Protein AF-A0A1M7YHD2-F1 (afdb_monomer_lite)

Secondary structure (DSSP, 8-state):
--------PPP---S-PPTTHHHHHHHHHHHHHHHHHHTT-EE---B-TTSBTTB-GGGHHHHHHTS-GGGGT-EE-TTS-EESSS----B--EETT--BSS---GGGG-TTGGG-TTPPP----

InterPro domains:
  IPR037010 Vitamin B12-dependent methionine synthase, activation domain superfamily [SSF56507] (30-94)

Structure (mmCIF, N/CA/C/O backbone):
data_AF-A0A1M7YHD2-F1
#
_entry.id   AF-A0A1M7YHD2-F1
#
loop_
_atom_site.group_PDB
_atom_site.id
_atom_site.type_symbol
_atom_site.label_atom_id
_atom_site.label_alt_id
_atom_site.label_comp_id
_atom_site.label_asym_id
_atom_site.label_entity_id
_atom_site.label_seq_id
_atom_site.pdbx_PDB_ins_code
_atom_site.Cartn_x
_atom_site.Cartn_y
_atom_site.Cartn_z
_atom_site.occupancy
_atom_site.B_iso_or_equiv
_atom_site.auth_seq_id
_atom_site.auth_comp_id
_atom_site.auth_asym_id
_atom_site.auth_atom_id
_atom_site.pdbx_PDB_model_num
ATOM 1 N N . MET A 1 1 ? -20.654 6.437 -11.507 1.00 33.56 1 MET A N 1
ATOM 2 C CA . MET A 1 1 ? -20.074 7.709 -11.026 1.00 33.56 1 MET A CA 1
ATOM 3 C C . MET A 1 1 ? -18.686 7.400 -10.491 1.00 33.56 1 MET A C 1
ATOM 5 O O . MET A 1 1 ? -18.610 6.550 -9.611 1.00 33.56 1 MET A O 1
ATOM 9 N N . PRO A 1 2 ? -17.601 7.959 -11.046 1.00 33.28 2 PRO A N 1
ATOM 10 C CA . PRO A 1 2 ? -16.266 7.734 -10.499 1.00 33.28 2 PRO A CA 1
ATOM 11 C C . PRO A 1 2 ? -16.100 8.522 -9.185 1.00 33.28 2 PRO A C 1
ATOM 13 O O . PRO A 1 2 ? -16.706 9.588 -9.046 1.00 33.28 2 PRO A O 1
ATOM 16 N N . PRO A 1 3 ? -15.325 8.024 -8.207 1.00 35.75 3 PRO A N 1
ATOM 17 C CA . PRO A 1 3 ? -15.072 8.754 -6.973 1.00 35.75 3 PRO A CA 1
ATOM 18 C C . PRO A 1 3 ? -14.197 9.981 -7.257 1.00 35.75 3 PRO A C 1
ATOM 20 O O . PRO A 1 3 ? -13.128 9.883 -7.858 1.00 35.75 3 PRO A O 1
ATOM 23 N N . THR A 1 4 ? -14.658 11.150 -6.818 1.00 35.47 4 THR A N 1
ATOM 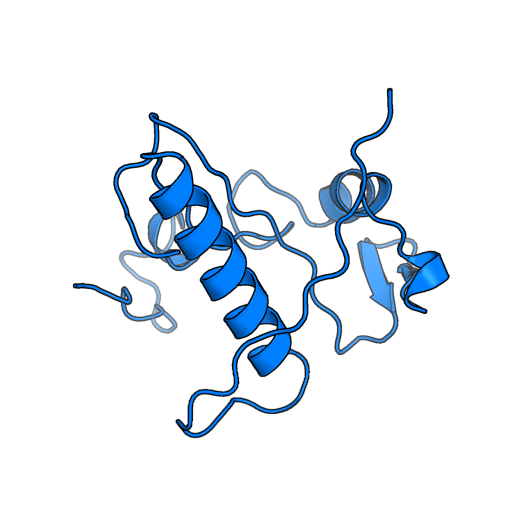24 C CA . THR A 1 4 ? -13.893 12.399 -6.861 1.00 35.47 4 THR A CA 1
ATOM 25 C C . THR A 1 4 ? -12.689 12.282 -5.929 1.00 35.47 4 THR A C 1
ATOM 27 O O . THR A 1 4 ? -12.848 12.294 -4.707 1.00 35.47 4 THR A O 1
ATOM 30 N N . ILE A 1 5 ? -11.482 12.191 -6.492 1.00 41.47 5 ILE A N 1
ATOM 31 C CA . ILE A 1 5 ? -10.236 12.320 -5.730 1.00 41.47 5 ILE A CA 1
ATOM 32 C C . ILE A 1 5 ? -10.176 13.761 -5.208 1.00 41.47 5 ILE A C 1
ATOM 34 O O . ILE A 1 5 ? -9.995 14.707 -5.973 1.00 41.47 5 ILE A O 1
ATOM 38 N N . ARG A 1 6 ? -10.401 13.949 -3.904 1.00 42.78 6 ARG A N 1
ATOM 39 C CA . ARG A 1 6 ? -10.228 15.251 -3.249 1.00 42.78 6 ARG A CA 1
ATOM 40 C C . ARG A 1 6 ? -8.734 15.553 -3.144 1.00 42.78 6 ARG A C 1
ATOM 42 O O . ARG A 1 6 ? -7.976 14.730 -2.638 1.00 42.78 6 ARG A O 1
ATOM 49 N N . ASN A 1 7 ? -8.328 16.742 -3.588 1.00 35.41 7 ASN A N 1
ATOM 50 C CA . ASN A 1 7 ? -6.985 17.260 -3.338 1.00 35.41 7 ASN A CA 1
ATOM 51 C C . ASN A 1 7 ? -6.773 17.396 -1.826 1.00 35.41 7 ASN A C 1
ATOM 53 O O . ASN A 1 7 ? -7.509 18.119 -1.154 1.00 35.41 7 ASN A O 1
ATOM 57 N N . PHE A 1 8 ? -5.780 16.681 -1.304 1.00 46.28 8 PHE A N 1
ATOM 58 C CA . PHE A 1 8 ? -5.422 16.664 0.110 1.00 46.28 8 PHE A CA 1
ATOM 59 C C . PHE A 1 8 ? -4.102 17.411 0.320 1.00 46.28 8 PHE A C 1
ATOM 61 O O . PHE A 1 8 ? -3.087 17.071 -0.289 1.00 46.28 8 PHE A O 1
ATOM 68 N N . SER A 1 9 ? -4.114 18.418 1.195 1.00 34.22 9 SER A N 1
ATOM 69 C CA . SER A 1 9 ? -2.907 19.073 1.706 1.00 34.22 9 SER A CA 1
ATOM 70 C C . SER A 1 9 ? -2.551 18.463 3.068 1.00 34.22 9 SER A C 1
ATOM 72 O O . SER A 1 9 ? -3.371 18.550 3.985 1.00 34.22 9 SER A O 1
ATOM 74 N N . PRO A 1 10 ? -1.371 17.837 3.228 1.00 38.06 10 PRO A N 1
ATOM 75 C CA . PRO A 1 10 ? -0.997 17.189 4.481 1.00 38.06 10 PRO A CA 1
ATOM 76 C C . PRO A 1 10 ? -0.638 18.212 5.576 1.00 38.06 10 PRO A C 1
ATOM 78 O O . PRO A 1 10 ? 0.015 19.216 5.273 1.00 38.06 10 PRO A O 1
ATOM 81 N N . PRO A 1 11 ? -1.005 17.968 6.849 1.00 42.69 11 PRO A N 1
ATOM 82 C CA . PRO A 1 11 ? -0.521 18.761 7.975 1.00 42.69 11 PRO A CA 1
ATOM 83 C C . PRO A 1 11 ? 0.972 18.490 8.241 1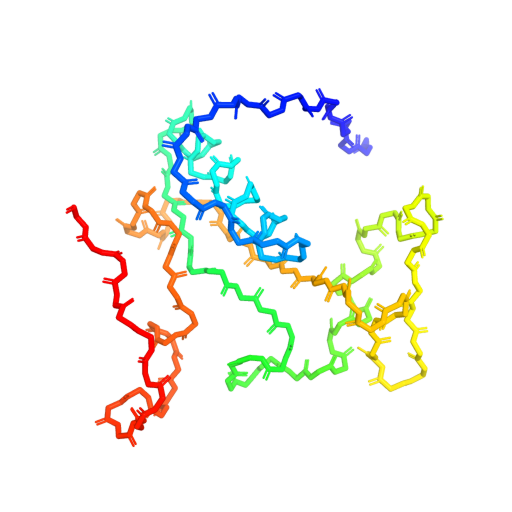.00 42.69 11 PRO A C 1
ATOM 85 O O . PRO A 1 11 ? 1.455 17.362 8.139 1.00 42.69 11 PRO A O 1
ATOM 88 N N . MET A 1 12 ? 1.725 19.544 8.570 1.00 37.91 12 MET A N 1
ATOM 89 C CA . MET A 1 12 ? 3.131 19.445 8.976 1.00 37.91 12 MET A CA 1
ATOM 90 C C . MET A 1 12 ? 3.219 19.219 10.488 1.00 37.91 12 MET A C 1
ATOM 92 O O . MET A 1 12 ? 2.979 20.139 11.265 1.00 37.91 12 MET A O 1
ATOM 96 N N . SER A 1 13 ? 3.608 18.019 10.906 1.00 39.88 13 SER A N 1
ATOM 97 C CA . SER A 1 13 ? 3.997 17.700 12.284 1.00 39.88 13 SER A CA 1
ATOM 98 C C . SER A 1 13 ? 5.453 17.217 1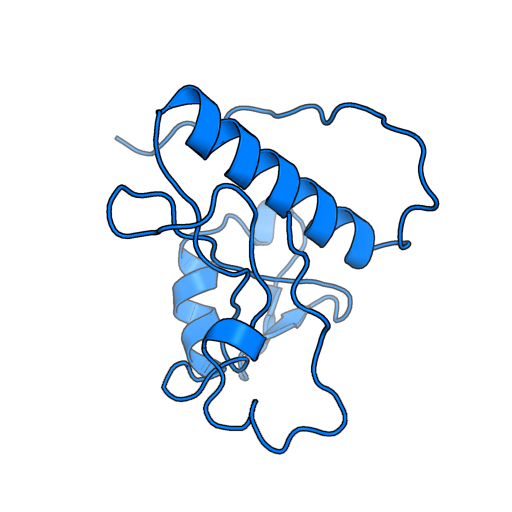2.318 1.00 39.88 13 SER A C 1
ATOM 100 O O . SER A 1 13 ? 5.905 16.412 11.499 1.00 39.88 13 SER A O 1
ATOM 102 N N . SER A 1 14 ? 6.214 17.799 13.246 1.00 48.69 14 SER A N 1
ATOM 103 C CA . SER A 1 14 ? 7.669 17.731 13.368 1.00 48.69 14 SER A CA 1
ATOM 104 C C . SER A 1 14 ? 8.131 16.529 14.198 1.00 48.69 14 SER A C 1
ATOM 106 O O . SER A 1 14 ? 8.268 16.620 15.413 1.00 48.69 14 SER A O 1
ATOM 108 N N . THR A 1 15 ? 8.434 15.416 13.540 1.00 46.88 15 THR A N 1
ATOM 109 C CA . THR A 1 15 ? 9.368 14.386 14.027 1.00 46.88 15 THR A CA 1
ATOM 110 C C . THR A 1 15 ? 10.178 13.894 12.826 1.00 46.88 15 THR A C 1
ATOM 112 O O . THR A 1 15 ? 9.699 13.980 11.690 1.00 46.88 15 THR A O 1
ATOM 115 N N . SER A 1 16 ? 11.439 13.499 13.042 1.00 46.00 16 SER A N 1
ATOM 116 C CA . SER A 1 16 ? 12.435 13.184 12.002 1.00 46.00 16 SER A CA 1
ATOM 117 C C . SER A 1 16 ? 11.853 12.285 10.910 1.00 46.00 16 SER A C 1
ATOM 119 O O . SER A 1 16 ? 11.741 11.069 11.058 1.00 46.00 16 SER A O 1
ATOM 121 N N . SER A 1 17 ? 11.425 12.918 9.825 1.00 43.03 17 SER A N 1
ATOM 122 C CA . SER A 1 17 ? 10.610 12.282 8.806 1.00 43.03 17 SER A CA 1
ATOM 123 C C . SER A 1 17 ? 11.486 11.422 7.905 1.00 43.03 17 SER A C 1
ATOM 125 O O . SER A 1 17 ? 12.483 11.933 7.390 1.00 43.03 17 SER A O 1
ATOM 127 N N . PRO A 1 18 ? 11.149 10.142 7.678 1.00 53.97 18 PRO A N 1
ATOM 128 C CA . PRO A 1 18 ? 11.932 9.300 6.784 1.00 53.97 18 PRO A CA 1
ATOM 129 C C . PRO A 1 18 ? 11.933 9.905 5.366 1.00 53.97 18 PRO A C 1
ATOM 131 O O . PRO A 1 18 ? 10.862 10.216 4.850 1.00 53.97 18 PRO A O 1
ATOM 134 N N . PRO A 1 19 ? 13.092 10.114 4.716 1.00 56.19 19 PRO A N 1
ATOM 135 C CA . PRO A 1 19 ? 13.149 10.796 3.425 1.00 56.19 19 PRO A CA 1
ATOM 136 C C . PRO A 1 19 ? 12.493 9.976 2.298 1.00 56.19 19 PRO A C 1
ATOM 138 O O . PRO A 1 19 ? 12.507 8.743 2.300 1.00 56.19 19 PRO A O 1
ATOM 141 N N . GLY A 1 20 ? 11.942 10.666 1.296 1.00 79.56 20 GLY A N 1
ATOM 142 C CA . GLY A 1 20 ? 11.397 10.057 0.077 1.00 79.56 20 GLY A CA 1
ATOM 143 C C . GLY A 1 20 ? 10.172 9.167 0.318 1.00 79.56 20 GLY A C 1
ATOM 144 O O . GLY A 1 20 ? 9.192 9.593 0.925 1.00 79.56 20 GLY A O 1
ATOM 145 N N . VAL A 1 21 ? 10.238 7.921 -0.159 1.00 78.31 21 VAL A N 1
ATOM 146 C CA . VAL A 1 21 ? 9.139 6.932 -0.135 1.00 78.31 21 VAL A CA 1
ATOM 147 C C . VAL A 1 21 ? 8.655 6.635 1.290 1.00 78.31 21 VAL A C 1
ATOM 149 O O . VAL A 1 21 ? 7.466 6.406 1.505 1.00 78.31 21 VAL A O 1
ATOM 152 N N . GLY A 1 22 ? 9.546 6.708 2.285 1.00 81.25 22 GLY A N 1
ATOM 153 C CA . GLY A 1 22 ? 9.176 6.521 3.688 1.00 81.25 22 GLY A CA 1
ATOM 154 C C . GLY A 1 22 ? 8.193 7.583 4.193 1.00 81.25 22 GLY A C 1
ATOM 155 O O . GLY A 1 22 ? 7.224 7.240 4.872 1.00 81.25 22 GLY A O 1
ATOM 156 N N . ARG A 1 23 ? 8.380 8.860 3.818 1.00 89.56 23 ARG A N 1
ATOM 157 C CA . ARG A 1 23 ? 7.443 9.946 4.159 1.00 89.56 23 ARG A CA 1
ATOM 158 C C . ARG A 1 23 ? 6.094 9.732 3.486 1.00 89.56 23 ARG A C 1
ATOM 160 O O . ARG A 1 23 ? 5.072 9.924 4.134 1.00 89.56 23 ARG A O 1
ATOM 167 N N . THR A 1 24 ? 6.083 9.309 2.222 1.00 91.88 24 THR A N 1
ATOM 168 C CA . THR A 1 24 ? 4.842 8.994 1.499 1.00 91.88 24 THR A CA 1
ATOM 169 C C . THR A 1 24 ? 4.055 7.896 2.208 1.00 91.88 24 THR A C 1
ATOM 171 O O . THR A 1 24 ? 2.860 8.057 2.437 1.00 91.88 24 THR A O 1
ATOM 174 N N . GLY A 1 25 ? 4.726 6.817 2.626 1.00 92.75 25 GLY A N 1
ATOM 175 C CA . GLY A 1 25 ? 4.095 5.744 3.395 1.00 92.75 25 GLY A CA 1
ATOM 176 C C . GLY A 1 25 ? 3.495 6.239 4.712 1.00 92.75 25 GLY A C 1
ATOM 177 O O . GLY A 1 25 ? 2.377 5.862 5.045 1.00 92.75 25 GLY A O 1
ATOM 178 N N . HIS A 1 26 ? 4.194 7.121 5.431 1.00 92.75 26 HIS A N 1
ATOM 179 C CA . HIS A 1 26 ? 3.687 7.724 6.667 1.00 92.75 26 HIS A CA 1
ATOM 180 C C . HIS A 1 26 ? 2.431 8.577 6.431 1.00 92.75 26 HIS A C 1
ATOM 182 O O . HIS A 1 26 ? 1.424 8.368 7.097 1.00 92.75 26 HIS A O 1
ATOM 188 N N . ILE A 1 27 ? 2.451 9.459 5.426 1.00 95.50 27 ILE A N 1
ATOM 189 C CA . ILE A 1 27 ? 1.304 10.316 5.083 1.00 95.50 27 ILE A CA 1
ATOM 190 C C . ILE A 1 27 ? 0.075 9.474 4.707 1.00 95.50 27 ILE A C 1
ATOM 192 O O . ILE A 1 27 ? -1.037 9.784 5.122 1.00 95.50 27 ILE A O 1
ATOM 196 N N . ILE A 1 28 ? 0.252 8.394 3.939 1.00 95.69 28 ILE A N 1
ATOM 197 C CA . ILE A 1 28 ? -0.866 7.518 3.553 1.00 95.69 28 ILE A CA 1
ATOM 198 C C . ILE A 1 28 ? -1.509 6.862 4.785 1.00 95.69 28 ILE A C 1
ATOM 200 O O . ILE A 1 28 ? -2.734 6.741 4.834 1.00 95.69 28 ILE A O 1
ATOM 204 N N . LYS A 1 29 ? -0.709 6.479 5.790 1.00 96.81 29 LYS A N 1
ATOM 205 C CA . LYS A 1 29 ? -1.233 5.952 7.059 1.00 96.81 29 LYS A CA 1
ATOM 206 C C . LYS A 1 29 ? -2.052 7.001 7.804 1.00 96.81 29 LYS A C 1
ATOM 208 O O . LYS A 1 29 ? -3.201 6.721 8.121 1.00 96.81 29 LYS A O 1
ATOM 213 N N . GLU A 1 30 ? -1.515 8.208 7.987 1.00 97.31 30 GLU A N 1
ATOM 214 C CA . GLU A 1 30 ? -2.226 9.311 8.655 1.00 97.31 30 GLU A CA 1
ATOM 215 C C . GLU A 1 30 ? -3.572 9.617 7.974 1.00 97.31 30 GLU A C 1
ATOM 217 O O . GLU A 1 30 ? -4.590 9.802 8.641 1.00 97.31 30 GLU A O 1
ATOM 222 N N . ILE A 1 31 ? -3.603 9.623 6.635 1.00 97.75 31 ILE A N 1
ATOM 223 C CA . ILE A 1 31 ? -4.838 9.821 5.862 1.00 97.75 31 ILE A CA 1
ATOM 224 C C . ILE A 1 31 ? -5.850 8.709 6.155 1.00 97.75 31 ILE A C 1
ATOM 226 O O . ILE A 1 31 ? -7.030 8.996 6.366 1.00 97.75 31 ILE A O 1
ATOM 230 N N . ALA A 1 32 ? -5.413 7.448 6.156 1.00 98.00 32 ALA A N 1
ATOM 231 C CA . ALA A 1 32 ? -6.297 6.312 6.391 1.00 98.00 32 ALA A CA 1
ATOM 232 C C . ALA A 1 32 ? -6.860 6.305 7.821 1.00 98.00 32 ALA A C 1
ATOM 234 O O . ALA A 1 32 ? -8.060 6.101 7.997 1.00 98.00 32 ALA A O 1
ATOM 235 N N . GLU A 1 33 ? -6.021 6.575 8.822 1.00 98.25 33 GLU A N 1
ATOM 236 C CA . GLU A 1 33 ? -6.410 6.644 10.237 1.00 98.25 33 GLU A CA 1
ATOM 237 C C . GLU A 1 33 ? -7.425 7.759 10.473 1.00 98.25 33 GLU A C 1
ATOM 239 O O . GLU A 1 33 ? -8.495 7.511 11.028 1.00 98.25 33 GLU A O 1
ATOM 244 N N . LYS A 1 34 ? -7.156 8.958 9.945 1.00 98.19 34 LYS A N 1
ATOM 245 C CA . LYS A 1 34 ? -8.087 10.087 10.024 1.00 98.19 34 LYS A CA 1
ATOM 246 C C . LYS A 1 34 ? -9.417 9.788 9.327 1.00 98.19 34 LYS A C 1
ATOM 248 O O . LYS A 1 34 ? -10.482 10.057 9.874 1.00 98.19 34 LYS A O 1
ATOM 253 N N . THR A 1 35 ? -9.375 9.187 8.137 1.00 98.25 35 THR A N 1
ATOM 254 C CA . THR A 1 35 ? -10.591 8.803 7.394 1.00 98.25 35 THR A CA 1
ATOM 255 C C . THR A 1 35 ? -11.423 7.776 8.171 1.00 98.25 35 THR A C 1
ATOM 257 O O . THR A 1 35 ? -12.657 7.812 8.163 1.00 98.25 35 THR A O 1
ATOM 260 N N . ALA A 1 36 ? -10.761 6.837 8.848 1.00 97.94 36 ALA A N 1
ATOM 261 C CA . ALA A 1 36 ? -11.422 5.851 9.688 1.00 97.94 36 ALA A CA 1
ATOM 262 C C . ALA A 1 36 ? -12.040 6.495 10.938 1.00 97.94 36 ALA A C 1
ATOM 264 O O . ALA A 1 36 ? -13.198 6.213 11.239 1.00 97.94 36 ALA A O 1
ATOM 265 N N . GLU A 1 37 ? -11.325 7.404 11.605 1.00 97.62 37 GLU A N 1
ATOM 266 C CA . GLU A 1 37 ? -11.823 8.159 12.759 1.00 97.62 37 GLU A CA 1
ATOM 267 C C . GLU A 1 37 ? -13.084 8.965 12.415 1.00 97.62 37 GLU A C 1
ATOM 269 O O . GLU A 1 37 ? -14.118 8.793 13.061 1.00 97.62 37 GLU A O 1
ATOM 274 N N . GLU A 1 38 ? -13.043 9.756 11.338 1.00 97.94 38 GLU A N 1
ATOM 275 C CA . GLU A 1 38 ? -14.170 10.582 10.874 1.00 97.94 38 GLU A CA 1
ATOM 276 C C . GLU A 1 38 ? -15.419 9.757 10.522 1.00 97.94 38 GLU A C 1
ATOM 278 O O . GLU A 1 38 ? -16.540 10.264 10.562 1.00 97.94 38 GLU A O 1
ATOM 283 N N . SER A 1 39 ? -15.243 8.476 10.185 1.00 96.12 39 SER A N 1
ATOM 284 C CA . SER A 1 39 ? -16.331 7.559 9.830 1.00 96.12 39 SER A CA 1
ATOM 285 C C . SER A 1 39 ? -16.679 6.542 10.923 1.00 96.12 39 SER A C 1
ATOM 287 O O . SER A 1 39 ? -17.508 5.660 10.683 1.00 96.12 39 SER A O 1
ATOM 289 N N . GLY A 1 40 ? -16.070 6.637 12.113 1.00 97.00 40 GLY A N 1
ATOM 290 C CA . GLY A 1 40 ? -16.275 5.687 13.213 1.00 97.00 40 GLY A CA 1
ATOM 291 C C . GLY A 1 40 ? -15.848 4.250 12.879 1.00 97.00 40 GLY A C 1
ATOM 292 O O . GLY A 1 40 ? -16.391 3.292 13.429 1.00 97.00 40 GLY A O 1
ATOM 293 N N . ARG A 1 41 ? -14.913 4.081 11.940 1.00 97.81 41 ARG A N 1
ATOM 294 C CA . ARG A 1 41 ? -14.402 2.795 11.446 1.00 97.81 41 ARG A CA 1
ATOM 295 C C . ARG A 1 41 ? -12.981 2.543 11.940 1.00 97.81 41 ARG A C 1
ATOM 297 O O . ARG A 1 41 ? -12.376 3.365 12.622 1.00 97.81 41 ARG A O 1
ATOM 304 N N . LYS A 1 42 ? -12.459 1.364 11.613 1.00 98.00 42 LYS A N 1
ATOM 305 C CA . LYS A 1 42 ? -11.111 0.906 11.958 1.00 98.00 42 LYS A CA 1
ATOM 306 C C . LYS A 1 42 ? -10.315 0.602 10.693 1.00 98.00 42 LYS A C 1
ATOM 308 O O . LYS A 1 42 ? -10.895 0.519 9.608 1.00 98.00 42 LYS A O 1
ATOM 313 N N . VAL A 1 43 ? -9.004 0.442 10.842 1.00 98.00 43 VAL A N 1
ATOM 314 C CA . VAL A 1 43 ? -8.056 0.268 9.735 1.00 98.00 43 VAL A CA 1
ATOM 315 C C . VAL A 1 43 ? -7.362 -1.091 9.762 1.00 98.00 43 VAL A C 1
ATOM 317 O O . VAL A 1 43 ? -7.144 -1.684 10.821 1.00 98.00 43 VAL A O 1
ATOM 320 N N . SER A 1 44 ? -6.997 -1.582 8.579 1.00 96.44 44 SER A N 1
ATOM 321 C CA . SER A 1 44 ? -6.134 -2.752 8.410 1.00 96.44 44 SER A CA 1
ATOM 322 C C . SER A 1 44 ? -4.645 -2.396 8.553 1.00 96.44 44 SER A C 1
ATOM 324 O O . SER A 1 44 ? -4.283 -1.218 8.596 1.00 96.44 44 SER A O 1
ATOM 326 N N . PRO A 1 45 ? -3.744 -3.395 8.537 1.00 95.81 45 PRO A N 1
ATOM 327 C CA . PRO A 1 45 ? -2.328 -3.160 8.277 1.00 95.81 45 PRO A CA 1
ATOM 328 C C . PRO A 1 45 ? -2.071 -2.521 6.907 1.00 95.81 45 PRO A C 1
ATOM 330 O O . PRO A 1 45 ? -2.887 -2.653 5.993 1.00 95.81 45 PRO A O 1
ATOM 333 N N . PHE A 1 46 ? -0.905 -1.888 6.763 1.00 95.00 46 PHE A N 1
ATOM 334 C CA . PHE A 1 46 ? -0.368 -1.438 5.477 1.00 95.00 46 PHE A CA 1
ATOM 335 C C . PHE A 1 46 ? 0.147 -2.646 4.697 1.00 95.00 46 PHE A C 1
ATOM 337 O O . PHE A 1 46 ? 1.133 -3.261 5.104 1.00 95.00 46 PHE A O 1
ATOM 344 N N . LEU A 1 47 ? -0.499 -2.981 3.584 1.00 95.12 47 LEU A N 1
ATOM 345 C CA . LEU A 1 47 ? -0.158 -4.156 2.785 1.00 95.12 47 LEU A CA 1
ATOM 346 C C . LEU A 1 47 ? 0.160 -3.772 1.341 1.00 95.12 47 LEU A C 1
ATOM 348 O O . LEU A 1 47 ? -0.314 -2.756 0.842 1.00 95.12 47 LEU A O 1
ATOM 352 N N . SER A 1 48 ? 0.950 -4.600 0.667 1.00 94.38 48 SER A N 1
ATOM 353 C CA . SER A 1 48 ? 1.303 -4.442 -0.741 1.00 94.38 48 SER A CA 1
ATOM 354 C C . SER A 1 48 ? 1.403 -5.827 -1.383 1.00 94.38 48 SER A C 1
ATOM 356 O O . SER A 1 48 ? 1.769 -6.780 -0.689 1.00 94.38 48 SER A O 1
ATOM 358 N N . PRO A 1 49 ? 1.134 -5.957 -2.688 1.00 95.25 49 PRO A N 1
ATOM 359 C CA . PRO A 1 49 ? 1.419 -7.180 -3.434 1.00 95.25 49 PRO A CA 1
ATOM 360 C C . PRO A 1 49 ? 2.847 -7.680 -3.170 1.00 95.25 49 PRO A C 1
ATOM 362 O O . PRO A 1 49 ? 3.790 -6.889 -3.074 1.00 95.25 49 PRO A O 1
ATOM 365 N N . GLY A 1 50 ? 2.992 -8.988 -2.964 1.00 92.06 50 GLY A N 1
ATOM 366 C CA . GLY A 1 50 ? 4.240 -9.657 -2.595 1.00 92.06 50 GLY A CA 1
ATOM 367 C C . GLY A 1 50 ? 4.633 -9.574 -1.112 1.00 92.06 50 GLY A C 1
ATOM 368 O O . GLY A 1 50 ? 5.633 -10.179 -0.725 1.00 92.06 50 GLY A O 1
ATOM 369 N N . SER A 1 51 ? 3.897 -8.849 -0.255 1.00 89.50 51 SER A N 1
ATOM 370 C CA . SER A 1 51 ? 4.283 -8.684 1.159 1.00 89.50 51 SER A CA 1
ATOM 371 C C . SER A 1 51 ? 3.704 -9.738 2.109 1.00 89.50 51 SER A C 1
ATOM 373 O O . SER A 1 51 ? 4.231 -9.930 3.209 1.00 89.50 51 SER A O 1
ATOM 375 N N . VAL A 1 52 ? 2.652 -10.452 1.697 1.00 89.94 52 VAL A N 1
ATOM 376 C CA . VAL A 1 52 ? 1.978 -11.488 2.494 1.00 89.94 52 VAL A CA 1
ATOM 377 C C . VAL A 1 52 ? 1.724 -12.740 1.667 1.00 89.94 52 VAL A C 1
ATOM 379 O O . VAL A 1 52 ? 1.590 -12.683 0.449 1.00 89.94 52 VAL A O 1
ATOM 382 N N . HIS A 1 53 ? 1.635 -13.886 2.340 1.00 87.75 53 HIS A N 1
ATOM 383 C CA . HIS A 1 53 ? 1.276 -15.136 1.678 1.00 87.75 53 HIS A CA 1
ATOM 384 C C . HIS A 1 53 ? -0.140 -15.051 1.091 1.00 87.75 53 HIS A C 1
ATOM 386 O O . HIS A 1 53 ? -1.060 -14.622 1.786 1.00 87.75 53 HIS A O 1
ATOM 392 N N . GLY A 1 54 ? -0.307 -15.477 -0.163 1.00 88.88 54 GLY A N 1
ATOM 393 C CA . GLY A 1 54 ? -1.588 -15.424 -0.869 1.00 88.88 54 GLY A CA 1
ATOM 394 C C . GLY A 1 54 ? -1.869 -14.092 -1.567 1.00 88.88 54 GLY A C 1
ATOM 395 O O . GLY A 1 54 ? -2.945 -13.937 -2.136 1.00 88.88 54 GLY A O 1
ATOM 396 N N . TRP A 1 55 ? -0.923 -13.146 -1.547 1.00 92.12 55 TRP A N 1
ATOM 397 C CA . TRP A 1 55 ? -0.991 -11.936 -2.358 1.00 92.12 55 TRP A CA 1
ATOM 398 C C . TRP A 1 55 ? 0.302 -11.765 -3.154 1.00 92.12 55 TRP A C 1
ATOM 400 O O . TRP A 1 55 ? 1.262 -11.152 -2.688 1.00 92.12 55 TRP A O 1
ATOM 410 N N . GLU A 1 56 ? 0.323 -12.345 -4.350 1.00 93.44 56 GLU A N 1
ATOM 411 C CA . GLU A 1 56 ? 1.510 -12.413 -5.206 1.00 93.44 56 GLU A CA 1
ATOM 412 C C . GLU A 1 56 ? 1.885 -11.049 -5.804 1.00 93.44 56 GLU A C 1
ATOM 414 O O . GLU A 1 56 ? 1.066 -10.129 -5.860 1.00 93.44 56 GLU A O 1
ATOM 419 N N . LEU A 1 57 ? 3.139 -10.900 -6.244 1.00 94.06 57 LEU A N 1
ATOM 420 C CA . LEU A 1 57 ? 3.643 -9.639 -6.797 1.00 94.06 57 LEU A CA 1
ATOM 421 C C . LEU A 1 57 ? 2.901 -9.241 -8.081 1.00 94.06 57 LEU A C 1
ATOM 423 O O . LEU A 1 57 ? 2.685 -8.060 -8.323 1.00 94.06 57 LEU A O 1
ATOM 427 N N . GLU A 1 58 ? 2.472 -10.204 -8.889 1.00 94.44 58 GLU A N 1
ATOM 428 C CA . GLU A 1 58 ? 1.751 -9.986 -10.142 1.00 94.44 58 GLU A CA 1
ATOM 429 C C . GLU A 1 58 ? 0.400 -9.280 -9.917 1.00 94.44 58 GLU A C 1
ATOM 431 O O . GLU A 1 58 ? -0.039 -8.493 -10.755 1.00 94.44 58 GLU A O 1
ATOM 436 N N . GLU A 1 59 ? -0.220 -9.433 -8.743 1.00 95.50 59 GLU A N 1
ATOM 437 C CA . GLU A 1 59 ? -1.444 -8.699 -8.375 1.00 95.50 59 GLU A CA 1
ATOM 438 C C . GLU A 1 59 ? -1.215 -7.184 -8.211 1.00 95.50 59 GLU A C 1
ATOM 440 O O . GLU A 1 59 ? -2.159 -6.401 -8.067 1.00 95.50 59 GLU A O 1
ATOM 445 N N . GLN A 1 60 ? 0.037 -6.730 -8.296 1.00 96.81 60 GLN A N 1
ATOM 446 C CA . GLN A 1 60 ? 0.381 -5.325 -8.474 1.00 96.81 60 GLN A CA 1
ATOM 447 C C . GLN A 1 60 ? -0.266 -4.718 -9.720 1.00 96.81 60 GLN A C 1
ATOM 449 O O . GLN A 1 60 ? -0.685 -3.562 -9.663 1.00 96.81 60 GLN A O 1
ATOM 454 N N . PHE A 1 61 ? -0.407 -5.469 -10.819 1.00 96.69 61 PHE A N 1
ATOM 455 C CA . PHE A 1 61 ? -1.117 -4.982 -12.007 1.00 96.69 61 PHE A CA 1
ATOM 456 C C . PHE A 1 61 ? -2.576 -4.649 -11.682 1.00 96.69 61 PHE A C 1
ATOM 458 O O . PHE A 1 61 ? -3.056 -3.571 -12.041 1.00 96.69 61 PHE A O 1
ATOM 465 N N . THR A 1 62 ? -3.248 -5.531 -10.937 1.00 96.25 62 THR A N 1
ATOM 466 C CA . THR A 1 62 ? -4.625 -5.338 -10.475 1.00 96.25 62 THR A CA 1
ATOM 467 C C . THR A 1 62 ? -4.732 -4.089 -9.604 1.00 96.25 62 THR A C 1
ATOM 469 O O . THR A 1 62 ? -5.518 -3.193 -9.913 1.00 96.25 62 THR A O 1
ATOM 472 N N . LEU A 1 63 ? -3.902 -3.971 -8.561 1.00 96.12 63 LEU A N 1
ATOM 473 C CA . LEU A 1 63 ? -3.920 -2.816 -7.656 1.00 96.12 63 LEU A CA 1
ATOM 474 C C . LEU A 1 63 ? -3.664 -1.501 -8.402 1.00 96.12 63 LEU A C 1
ATOM 476 O O . LEU A 1 63 ? -4.377 -0.516 -8.215 1.00 96.12 63 LEU A O 1
ATOM 480 N N . CYS A 1 64 ? -2.656 -1.478 -9.268 1.00 96.06 64 CYS A N 1
ATOM 481 C CA . CYS A 1 64 ? -2.275 -0.279 -9.996 1.00 96.06 64 CYS A CA 1
ATOM 482 C C . CYS A 1 64 ? -3.264 0.119 -11.094 1.00 96.06 64 CYS A C 1
ATOM 484 O O . CYS A 1 64 ? -3.304 1.297 -11.438 1.00 96.06 64 CYS A O 1
ATOM 486 N N . SER A 1 65 ? -4.089 -0.802 -11.603 1.00 95.94 65 SER A N 1
ATOM 487 C CA . SER A 1 65 ? -5.177 -0.469 -12.537 1.00 95.94 65 SER A CA 1
ATOM 488 C C . SER A 1 65 ? -6.231 0.468 -11.925 1.00 95.94 65 SER A C 1
ATOM 490 O O . SER A 1 65 ? -6.918 1.187 -12.647 1.00 95.94 65 SER A O 1
ATOM 492 N N . LEU A 1 66 ? -6.322 0.505 -10.589 1.00 95.69 66 LEU A N 1
ATOM 493 C CA . LEU A 1 66 ? -7.220 1.383 -9.835 1.00 95.69 66 LEU A CA 1
ATOM 494 C C . LEU A 1 66 ? -6.633 2.784 -9.600 1.00 95.69 66 LEU A C 1
ATOM 496 O O . LEU A 1 66 ? -7.331 3.666 -9.100 1.00 95.69 66 LEU A O 1
ATOM 500 N N . LEU A 1 67 ? -5.350 2.988 -9.913 1.00 94.06 67 LEU A N 1
ATOM 501 C CA . LEU A 1 67 ? -4.604 4.203 -9.598 1.00 94.06 67 LEU A CA 1
ATOM 502 C C . LEU A 1 67 ? -4.223 4.955 -10.881 1.00 94.06 67 LEU A C 1
ATOM 504 O O . LEU A 1 67 ? -3.850 4.335 -11.878 1.00 94.06 67 LEU A O 1
ATOM 508 N N . PRO A 1 68 ? -4.227 6.298 -10.878 1.00 94.31 68 PRO A N 1
ATOM 509 C CA . PRO A 1 68 ? -3.853 7.088 -12.047 1.00 94.31 68 PRO A CA 1
ATOM 510 C C . PRO A 1 68 ? -2.320 7.183 -12.192 1.00 94.31 68 PRO A C 1
ATOM 512 O O . PRO A 1 68 ? -1.743 8.263 -12.125 1.00 94.31 68 PRO A O 1
ATOM 515 N N . LEU A 1 69 ? -1.626 6.053 -12.375 1.00 95.12 69 LEU A N 1
ATOM 516 C CA . LEU A 1 69 ? -0.155 6.006 -12.334 1.00 95.12 69 LEU A CA 1
ATOM 517 C C . LEU A 1 69 ? 0.525 6.964 -13.328 1.00 95.12 69 LEU A C 1
ATOM 519 O O . LEU A 1 69 ? 1.493 7.643 -12.980 1.00 95.12 69 LEU A O 1
ATOM 523 N N . GLN A 1 70 ? -0.023 7.080 -14.541 1.00 92.25 70 GLN A N 1
ATOM 524 C CA . GLN A 1 70 ? 0.524 7.963 -15.574 1.00 92.25 70 GLN A CA 1
ATOM 525 C C . GLN A 1 70 ? 0.520 9.438 -15.147 1.00 92.25 70 GLN A C 1
ATOM 527 O O . GLN A 1 70 ? 1.462 10.160 -15.463 1.00 92.25 70 GLN A O 1
ATOM 532 N N . SER A 1 71 ? -0.488 9.890 -14.388 1.00 95.44 71 SER A N 1
ATOM 533 C CA . SER A 1 71 ? -0.572 11.294 -13.964 1.00 95.44 71 SER A CA 1
ATOM 534 C C . SER A 1 71 ? 0.442 11.656 -12.880 1.00 95.44 71 SER A C 1
ATOM 536 O O . SER A 1 71 ? 0.675 12.836 -12.639 1.00 95.44 71 SER A O 1
ATOM 538 N N . ILE A 1 72 ? 1.031 10.656 -12.217 1.00 93.50 72 ILE A N 1
ATOM 539 C CA . ILE A 1 72 ? 2.060 10.831 -11.182 1.00 93.50 72 ILE A CA 1
ATOM 540 C C . ILE A 1 72 ? 3.453 10.386 -11.655 1.00 93.50 72 ILE A C 1
ATOM 542 O O . ILE A 1 72 ? 4.379 10.323 -10.850 1.00 93.50 72 ILE A O 1
ATOM 546 N N . GLY A 1 73 ? 3.613 10.079 -12.949 1.00 95.38 73 GLY A N 1
ATOM 547 C CA . GLY A 1 73 ? 4.898 9.687 -13.535 1.00 95.38 73 GLY A CA 1
ATOM 548 C C . GLY A 1 73 ? 5.410 8.319 -13.073 1.00 95.38 73 GLY A C 1
ATOM 549 O O . GLY A 1 73 ? 6.617 8.086 -13.096 1.00 95.38 73 GLY A O 1
ATOM 550 N N . VAL A 1 74 ? 4.510 7.428 -12.646 1.00 95.94 74 VAL A N 1
ATOM 551 C CA . VAL A 1 74 ? 4.832 6.052 -12.251 1.00 95.94 74 VAL A CA 1
ATOM 552 C C . VAL A 1 74 ? 4.358 5.088 -13.339 1.00 95.94 74 VAL A C 1
ATOM 554 O O . VAL A 1 74 ? 3.304 5.274 -13.944 1.00 95.94 74 VAL A O 1
ATOM 557 N N . ALA A 1 75 ? 5.134 4.041 -13.591 1.00 96.12 75 ALA A N 1
ATOM 558 C CA . ALA A 1 75 ? 4.803 2.956 -14.506 1.00 96.12 75 ALA A CA 1
ATOM 559 C C . ALA A 1 75 ? 5.036 1.590 -13.845 1.00 96.12 75 ALA A C 1
ATOM 561 O O . ALA A 1 75 ? 5.684 1.493 -12.804 1.00 96.12 75 ALA A O 1
ATOM 562 N N . LEU A 1 76 ? 4.515 0.536 -14.472 1.00 95.75 76 LEU A N 1
ATOM 563 C CA . LEU A 1 76 ? 4.784 -0.858 -14.126 1.00 95.75 76 LEU A CA 1
ATOM 564 C C . LEU A 1 76 ? 5.573 -1.518 -15.252 1.00 95.75 76 LEU A C 1
ATOM 566 O O . LEU A 1 76 ? 5.215 -1.391 -16.423 1.00 95.75 76 LEU A O 1
ATOM 570 N N . SER A 1 77 ? 6.631 -2.236 -14.900 1.00 94.75 77 SER A N 1
ATOM 571 C CA . SER A 1 77 ? 7.289 -3.171 -15.810 1.00 94.75 77 SER A CA 1
ATOM 572 C C . SER A 1 77 ? 6.425 -4.416 -16.046 1.00 94.75 77 SER A C 1
ATOM 574 O O . SER A 1 77 ? 5.453 -4.669 -15.335 1.00 94.75 77 SER A O 1
ATOM 576 N N . SER A 1 78 ? 6.826 -5.254 -17.005 1.00 93.94 78 SER A N 1
ATOM 577 C CA . SER A 1 78 ? 6.156 -6.528 -17.315 1.00 93.94 78 SER A CA 1
ATOM 578 C C . SER A 1 78 ? 6.179 -7.557 -16.179 1.00 93.94 78 SER A C 1
ATOM 580 O O . SER A 1 78 ? 5.396 -8.499 -16.210 1.00 93.94 78 SER A O 1
ATOM 582 N N . ASN A 1 79 ? 7.037 -7.380 -15.173 1.00 92.88 79 ASN A N 1
ATOM 583 C CA . ASN A 1 79 ? 7.133 -8.239 -13.989 1.00 92.88 79 ASN A CA 1
ATOM 584 C C . ASN A 1 79 ? 6.563 -7.592 -12.712 1.00 92.88 79 ASN A C 1
ATOM 586 O O . ASN A 1 79 ? 6.917 -8.006 -11.614 1.00 92.88 79 ASN A O 1
ATOM 590 N N . GLY A 1 80 ? 5.730 -6.553 -12.833 1.00 92.62 80 GLY A N 1
ATOM 591 C CA . GLY A 1 80 ? 5.046 -5.957 -11.681 1.00 92.62 80 GLY A CA 1
ATOM 592 C C . GLY A 1 80 ? 5.919 -5.030 -10.826 1.00 92.62 80 GLY A C 1
ATOM 593 O O . GLY A 1 80 ? 5.538 -4.679 -9.713 1.00 92.62 80 GLY A O 1
ATOM 594 N N . ILE A 1 81 ? 7.085 -4.600 -11.317 1.00 94.75 81 ILE A N 1
ATOM 595 C CA . ILE A 1 81 ? 7.960 -3.663 -10.600 1.00 94.75 81 ILE A CA 1
ATOM 596 C C . ILE A 1 81 ? 7.587 -2.226 -10.960 1.00 94.75 81 ILE A C 1
ATOM 598 O O . ILE A 1 81 ? 7.422 -1.877 -12.130 1.00 94.75 81 ILE A O 1
ATOM 602 N N . LEU A 1 82 ? 7.480 -1.370 -9.943 1.00 95.81 82 LEU A N 1
ATOM 603 C CA . LEU A 1 82 ? 7.229 0.054 -10.139 1.00 95.81 82 LEU A CA 1
ATOM 604 C C . LEU A 1 82 ? 8.470 0.770 -10.686 1.00 95.81 82 LEU A C 1
ATOM 606 O O . LEU A 1 82 ? 9.594 0.566 -10.222 1.00 95.81 82 LEU A O 1
ATOM 610 N N . ILE A 1 83 ? 8.241 1.661 -11.645 1.00 96.19 83 ILE A N 1
ATOM 611 C CA . ILE A 1 83 ? 9.246 2.529 -12.254 1.00 96.19 83 ILE A CA 1
ATOM 612 C C . ILE A 1 83 ? 8.792 3.976 -12.032 1.00 96.19 83 ILE A C 1
ATOM 614 O O . ILE A 1 83 ? 7.716 4.328 -12.511 1.00 96.19 83 ILE A O 1
ATOM 618 N N . PRO A 1 84 ? 9.577 4.824 -11.340 1.00 95.06 84 PRO A N 1
ATOM 619 C CA . PRO A 1 84 ? 10.907 4.566 -10.767 1.00 95.06 84 PRO A CA 1
ATOM 620 C C . PRO A 1 84 ? 10.915 3.565 -9.602 1.00 95.06 84 PRO A C 1
ATOM 622 O O . PRO A 1 84 ? 9.937 3.455 -8.872 1.00 95.06 84 PRO A O 1
ATOM 625 N N . PHE A 1 85 ? 12.058 2.911 -9.358 1.00 92.56 85 PHE A N 1
ATOM 626 C CA . PHE A 1 85 ? 12.189 1.887 -8.303 1.00 92.56 85 PHE A CA 1
ATOM 627 C C . PHE A 1 85 ? 11.931 2.420 -6.884 1.00 92.56 85 PHE A C 1
ATOM 629 O O . PHE A 1 85 ? 11.468 1.697 -6.009 1.00 92.56 85 PHE A O 1
ATOM 636 N N . LYS A 1 86 ? 12.194 3.712 -6.648 1.00 91.62 86 LYS A N 1
ATOM 637 C CA . LYS A 1 86 ? 11.818 4.404 -5.407 1.00 91.62 86 LYS A CA 1
ATOM 638 C C . LYS A 1 86 ? 10.352 4.841 -5.466 1.00 91.62 86 LYS A C 1
ATOM 640 O O . LYS A 1 86 ? 10.056 6.029 -5.388 1.00 91.62 86 LYS A O 1
ATOM 645 N N . SER A 1 87 ? 9.464 3.866 -5.593 1.00 93.75 87 SER A N 1
ATOM 646 C CA . SER A 1 87 ? 8.011 4.033 -5.552 1.00 93.75 87 SER A CA 1
ATOM 647 C C . SER A 1 87 ? 7.409 3.021 -4.583 1.00 93.75 87 SER A C 1
ATOM 649 O O . SER A 1 87 ? 8.032 2.009 -4.268 1.00 93.75 87 SER A O 1
ATOM 651 N N . LEU A 1 88 ? 6.192 3.286 -4.114 1.00 93.69 88 LEU A N 1
ATOM 652 C CA . LEU A 1 88 ? 5.412 2.327 -3.337 1.00 93.69 88 LEU A CA 1
ATOM 653 C C . LEU A 1 88 ? 3.992 2.239 -3.893 1.00 93.69 88 LEU A C 1
ATOM 655 O O . LEU A 1 88 ? 3.454 3.223 -4.398 1.00 93.69 88 LEU A O 1
ATOM 659 N N . SER A 1 89 ? 3.385 1.070 -3.746 1.00 95.12 89 SER A N 1
ATOM 660 C CA . SER A 1 89 ? 1.942 0.847 -3.813 1.00 95.12 89 SER A CA 1
ATOM 661 C C . SER A 1 89 ? 1.510 0.242 -2.484 1.00 95.12 89 SER A C 1
ATOM 663 O 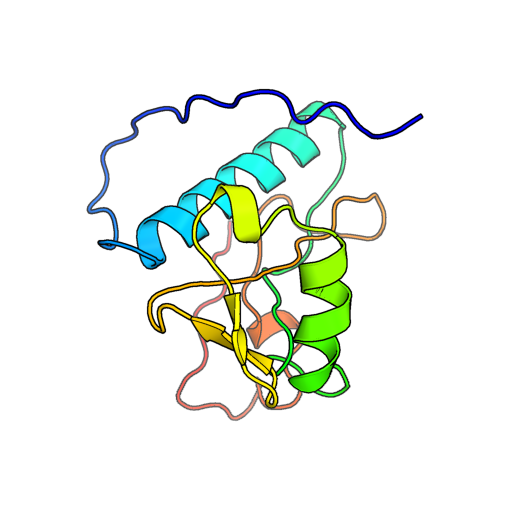O . SER A 1 89 ? 2.297 -0.427 -1.808 1.00 95.12 89 SER A O 1
ATOM 665 N N . CYS A 1 90 ? 0.266 0.482 -2.086 1.00 95.56 90 CYS A N 1
ATOM 666 C CA . CYS A 1 90 ? -0.276 -0.159 -0.900 1.00 95.56 90 CYS A CA 1
ATOM 667 C C . CYS A 1 90 ? -1.798 -0.205 -0.913 1.00 95.56 90 CYS A C 1
ATOM 669 O O . CYS A 1 90 ? -2.452 0.495 -1.687 1.00 95.56 90 CYS A O 1
ATOM 671 N N . MET A 1 91 ? -2.336 -1.011 -0.007 1.00 96.00 91 MET A N 1
ATOM 672 C CA . MET A 1 91 ? -3.740 -1.057 0.351 1.00 96.00 91 MET A CA 1
ATOM 673 C C . MET A 1 91 ? -3.865 -0.997 1.871 1.00 96.00 91 MET A C 1
ATOM 675 O O . MET A 1 91 ? -3.160 -1.702 2.597 1.00 96.00 91 MET A O 1
ATOM 679 N N . ILE A 1 92 ? -4.786 -0.156 2.330 1.00 97.06 92 ILE A N 1
ATOM 680 C CA . ILE A 1 92 ? -5.233 -0.078 3.718 1.00 97.06 92 ILE A CA 1
ATOM 681 C C . ILE A 1 92 ? -6.755 -0.163 3.669 1.00 97.06 92 ILE A C 1
ATOM 683 O O . ILE A 1 92 ? -7.416 0.690 3.078 1.00 97.06 92 ILE A O 1
ATOM 687 N N . GLY A 1 93 ? -7.313 -1.218 4.247 1.00 96.62 93 GLY A N 1
ATOM 688 C CA . GLY A 1 93 ? -8.750 -1.370 4.394 1.00 96.62 93 GLY A CA 1
ATOM 689 C C . GLY A 1 93 ? -9.282 -0.470 5.505 1.00 96.62 93 GLY A C 1
ATOM 690 O O . GLY A 1 93 ? -8.645 -0.323 6.545 1.00 96.62 93 GLY A O 1
ATOM 691 N N . ILE A 1 94 ? -10.472 0.095 5.292 1.00 98.00 94 ILE A N 1
ATOM 692 C CA . ILE A 1 94 ? -11.225 0.862 6.290 1.00 98.00 94 ILE A CA 1
ATOM 693 C C . ILE A 1 94 ? -12.603 0.221 6.434 1.00 98.00 94 ILE A C 1
ATOM 695 O O . ILE A 1 94 ? -13.338 0.093 5.455 1.00 98.00 94 ILE A O 1
ATOM 699 N N . GLY A 1 95 ? -12.980 -0.182 7.644 1.00 97.19 95 GLY A N 1
ATOM 700 C CA . GLY A 1 95 ? -14.220 -0.926 7.853 1.00 97.19 95 GLY A CA 1
ATOM 701 C C . GLY A 1 95 ? -14.475 -1.319 9.302 1.00 97.19 95 GLY A C 1
ATOM 702 O O . GLY A 1 95 ? -13.608 -1.195 10.162 1.00 97.19 95 GLY A O 1
ATOM 703 N N . THR A 1 96 ? -15.687 -1.804 9.568 1.00 95.62 96 THR A N 1
ATOM 704 C CA . THR A 1 96 ? -16.113 -2.297 10.892 1.00 95.62 96 THR A CA 1
ATOM 705 C C . THR A 1 96 ? -15.562 -3.685 11.222 1.00 95.62 96 THR A C 1
ATOM 707 O O . THR A 1 96 ? -15.609 -4.096 12.374 1.00 95.62 96 THR A O 1
ATOM 710 N N . GLY A 1 97 ? -15.033 -4.404 10.226 1.00 94.62 97 GLY A N 1
ATOM 711 C CA . GLY A 1 97 ? -14.381 -5.704 10.410 1.00 94.62 97 GLY A CA 1
ATOM 712 C C . GLY A 1 97 ? -12.938 -5.623 10.919 1.00 94.62 97 GLY A C 1
ATOM 713 O O . GLY A 1 97 ? -12.336 -6.659 11.182 1.00 94.62 97 GLY A O 1
ATOM 714 N N . TYR A 1 98 ? -12.373 -4.419 11.050 1.00 95.94 98 TYR A N 1
ATOM 715 C CA . TYR A 1 98 ? -11.043 -4.212 11.623 1.00 95.94 98 TYR A CA 1
ATOM 716 C C . TYR A 1 98 ? -11.142 -3.796 13.094 1.00 95.94 98 TYR A C 1
ATOM 718 O O . TYR A 1 98 ? -12.149 -3.242 13.527 1.00 95.94 98 TYR A O 1
ATOM 726 N N . SER A 1 99 ? -10.082 -4.042 13.865 1.00 92.69 99 SER A N 1
ATOM 727 C CA . SER A 1 99 ? -10.043 -3.763 15.307 1.00 92.69 99 SER A CA 1
ATOM 728 C C . SER A 1 99 ? -9.159 -2.572 15.693 1.00 92.69 99 SER A C 1
ATOM 730 O O . SER A 1 99 ? -9.327 -2.024 16.781 1.00 92.69 99 SER A O 1
ATOM 732 N N . SER A 1 100 ? -8.240 -2.143 14.822 1.00 95.12 100 SER A N 1
ATOM 733 C CA . SER A 1 100 ? -7.236 -1.122 15.147 1.00 95.12 100 SER A CA 1
ATOM 734 C C . SER A 1 100 ? -7.642 0.278 14.691 1.00 95.12 100 SER A C 1
ATOM 736 O O . SER A 1 100 ? -8.170 0.454 13.594 1.00 95.12 100 SER A O 1
ATOM 738 N N . SER A 1 101 ? -7.365 1.291 15.515 1.00 95.50 101 SER A N 1
ATOM 739 C CA . SER A 1 101 ? -7.442 2.703 15.100 1.00 95.50 101 SER A CA 1
ATOM 740 C C . SER A 1 101 ? -6.183 3.167 14.356 1.00 95.50 101 SER A C 1
ATOM 742 O O . SER A 1 101 ? -6.226 4.202 13.706 1.00 95.50 101 SER A O 1
ATOM 744 N N . GLN A 1 102 ? -5.083 2.413 14.456 1.00 96.50 102 GLN A N 1
ATOM 745 C CA . GLN A 1 102 ? -3.792 2.719 13.836 1.00 96.50 102 GLN A CA 1
ATOM 746 C C . GLN A 1 102 ? -3.423 1.674 12.784 1.00 96.50 102 GLN A C 1
ATOM 748 O O . GLN A 1 102 ? -3.682 0.476 12.957 1.00 96.50 102 GLN A O 1
ATOM 753 N N . VAL A 1 103 ? -2.796 2.112 11.697 1.00 96.62 103 VAL A N 1
ATOM 754 C CA . VAL A 1 103 ? -2.397 1.244 10.593 1.00 96.62 103 VAL A CA 1
ATOM 755 C C . VAL A 1 103 ? -1.243 0.354 11.035 1.00 96.62 103 VAL A C 1
ATOM 757 O O . VAL A 1 103 ? -0.110 0.795 11.240 1.00 96.62 103 VAL A O 1
ATOM 760 N N . GLY A 1 104 ? -1.539 -0.939 11.126 1.00 92.81 104 GLY A N 1
ATOM 761 C CA . GLY A 1 104 ? -0.584 -1.966 11.512 1.00 92.81 104 GLY A CA 1
ATOM 762 C C . GLY A 1 104 ? 0.528 -2.220 10.491 1.00 92.81 104 GLY A C 1
ATOM 763 O O . GLY A 1 104 ? 0.566 -1.676 9.382 1.00 92.81 104 GLY A O 1
ATOM 764 N N . THR A 1 105 ? 1.439 -3.110 10.870 1.00 91.62 105 THR A N 1
ATOM 765 C CA . THR A 1 105 ? 2.522 -3.600 10.010 1.00 91.62 105 THR A CA 1
ATOM 766 C C . THR A 1 105 ? 2.123 -4.901 9.319 1.00 91.62 105 THR A C 1
ATOM 768 O O . THR A 1 105 ? 1.317 -5.674 9.841 1.00 91.62 105 THR A O 1
ATOM 771 N N . THR A 1 106 ? 2.748 -5.204 8.179 1.00 91.31 106 THR A N 1
ATOM 772 C CA . THR A 1 106 ? 2.595 -6.491 7.477 1.00 91.31 106 THR A CA 1
ATOM 773 C C . THR A 1 106 ? 2.835 -7.690 8.398 1.00 91.31 106 THR A C 1
ATOM 775 O O . THR A 1 106 ? 2.228 -8.747 8.232 1.00 91.31 106 THR A O 1
ATOM 778 N N . CYS A 1 107 ? 3.687 -7.528 9.417 1.00 90.38 107 CYS A N 1
ATOM 779 C CA . CYS A 1 107 ? 3.976 -8.570 10.393 1.00 90.38 107 CYS A CA 1
ATOM 780 C C . CYS A 1 107 ? 2.716 -9.098 11.094 1.00 90.38 107 CYS A C 1
ATOM 782 O O . CYS A 1 107 ? 2.699 -10.277 11.427 1.00 90.38 107 CYS A O 1
ATOM 784 N N . GLN A 1 108 ? 1.660 -8.297 11.269 1.00 90.31 108 GLN A N 1
ATOM 785 C CA . GLN A 1 108 ? 0.422 -8.723 11.939 1.00 90.31 108 GLN A CA 1
ATOM 786 C C . GLN A 1 108 ? -0.321 -9.855 11.211 1.00 90.31 108 GLN A C 1
ATOM 788 O O . GLN A 1 108 ? -1.066 -10.599 11.839 1.00 90.31 108 GLN A O 1
ATOM 793 N N . VAL A 1 109 ? -0.105 -10.001 9.902 1.00 89.19 109 VAL A N 1
ATOM 794 C CA . VAL A 1 109 ? -0.760 -11.016 9.056 1.00 89.19 109 VAL A CA 1
ATOM 795 C C . VAL A 1 109 ? 0.244 -11.972 8.401 1.00 89.19 109 VAL A C 1
ATOM 797 O O . VAL A 1 109 ? -0.121 -12.832 7.605 1.00 89.19 109 VAL A O 1
ATOM 800 N N . CYS A 1 110 ? 1.532 -11.834 8.722 1.00 88.06 110 CYS A N 1
ATOM 801 C CA . CYS A 1 110 ? 2.591 -12.637 8.127 1.00 88.06 110 CYS A CA 1
ATOM 802 C C . CYS A 1 110 ? 2.704 -14.008 8.807 1.00 88.06 110 CYS A C 1
ATOM 804 O O . CYS A 1 110 ? 2.966 -14.103 10.007 1.00 88.06 110 CYS A O 1
ATOM 806 N N . SER A 1 111 ? 2.637 -15.083 8.018 1.00 87.75 111 SER A N 1
ATOM 807 C CA . SER A 1 111 ? 2.762 -16.470 8.497 1.00 87.75 111 SER A CA 1
ATOM 808 C C . SER A 1 111 ? 4.128 -16.806 9.112 1.00 87.75 111 SER A C 1
ATOM 810 O O . SER A 1 111 ? 4.268 -17.800 9.823 1.00 87.75 111 SER A O 1
ATOM 812 N N . ARG A 1 112 ? 5.154 -15.982 8.860 1.00 87.94 112 ARG A N 1
ATOM 813 C CA . ARG A 1 112 ? 6.507 -16.146 9.415 1.00 87.94 112 ARG A CA 1
ATOM 814 C C . ARG A 1 112 ? 6.768 -15.324 10.677 1.00 87.94 112 ARG A C 1
ATOM 816 O O . ARG A 1 112 ? 7.854 -15.452 11.233 1.00 87.94 112 ARG A O 1
ATOM 823 N N . ASN A 1 113 ? 5.807 -14.515 11.135 1.00 88.81 113 ASN A N 1
ATOM 824 C CA . ASN A 1 113 ? 5.983 -13.554 12.229 1.00 88.81 113 ASN A CA 1
ATOM 825 C C . ASN A 1 113 ? 6.682 -14.156 13.465 1.00 88.81 113 ASN A C 1
ATOM 827 O O . ASN A 1 113 ? 7.683 -13.604 13.908 1.00 88.81 113 ASN A O 1
ATOM 831 N N . ALA A 1 114 ? 6.225 -15.320 13.942 1.00 8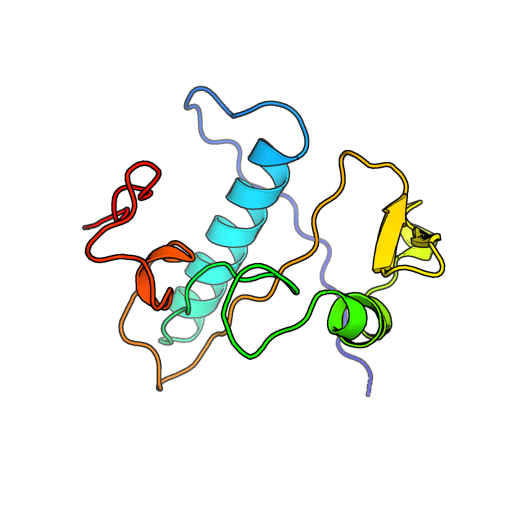7.62 114 ALA A N 1
ATOM 832 C CA . ALA A 1 114 ? 6.692 -15.933 15.191 1.00 87.62 114 ALA A CA 1
ATOM 833 C C . ALA A 1 114 ? 8.189 -16.305 15.224 1.00 87.62 114 ALA A C 1
ATOM 835 O O . ALA A 1 114 ? 8.728 -16.597 16.286 1.00 87.62 114 ALA A O 1
ATOM 836 N N . ARG A 1 115 ? 8.854 -16.338 14.065 1.00 91.00 115 ARG A N 1
ATOM 837 C CA . ARG A 1 115 ? 10.260 -16.743 13.909 1.00 91.00 115 ARG A CA 1
ATOM 838 C C . ARG A 1 115 ? 11.025 -15.836 12.942 1.00 91.00 115 ARG A C 1
ATOM 840 O O . ARG A 1 115 ? 11.994 -16.269 12.326 1.00 91.00 115 ARG A O 1
ATOM 847 N N . CYS A 1 116 ? 10.536 -14.615 12.730 1.00 88.94 116 CYS A N 1
ATOM 848 C CA . CYS A 1 116 ? 11.149 -13.660 11.817 1.00 88.94 116 CYS A CA 1
ATOM 849 C C . CYS A 1 116 ? 12.140 -12.772 12.573 1.00 88.94 116 CYS A C 1
ATOM 851 O O . CYS A 1 116 ? 11.733 -11.954 13.391 1.00 88.94 116 CYS A O 1
ATOM 853 N N . GLU A 1 117 ? 13.425 -12.876 12.244 1.00 90.50 117 GLU A N 1
ATOM 854 C CA . GLU A 1 117 ? 14.475 -12.017 12.816 1.00 90.50 117 GLU A CA 1
ATOM 855 C C . GLU A 1 117 ? 14.328 -10.542 12.395 1.00 90.50 117 GLU A C 1
ATOM 857 O O . GLU A 1 117 ? 14.815 -9.647 13.075 1.00 90.50 117 GLU A O 1
ATOM 862 N N . MET A 1 118 ? 13.599 -10.282 11.303 1.00 88.75 118 MET A N 1
ATOM 863 C CA . MET A 1 118 ? 13.323 -8.946 10.759 1.00 88.75 118 MET A CA 1
ATOM 864 C C . MET A 1 118 ? 11.903 -8.459 11.092 1.00 88.75 118 MET A C 1
ATOM 866 O O . MET A 1 118 ? 11.303 -7.698 10.328 1.00 88.75 118 MET A O 1
ATOM 870 N N . GLN A 1 119 ? 11.314 -8.947 12.188 1.00 88.50 119 GLN A N 1
ATOM 871 C CA . GLN A 1 119 ? 9.982 -8.528 12.612 1.00 88.50 119 GLN A CA 1
ATOM 872 C C . GLN A 1 119 ? 9.950 -7.016 12.870 1.00 88.50 119 GLN A C 1
ATOM 874 O O . GLN A 1 119 ? 10.787 -6.458 13.577 1.00 88.50 119 GLN A O 1
ATOM 879 N N . GLN A 1 120 ? 8.944 -6.348 12.312 1.00 83.44 120 GLN A N 1
ATOM 880 C CA . GLN A 1 120 ? 8.674 -4.955 12.629 1.00 83.44 120 GLN A CA 1
ATOM 881 C C . GLN A 1 120 ? 7.929 -4.886 13.963 1.00 83.44 120 GLN A C 1
ATOM 883 O O . GLN A 1 120 ? 6.928 -5.598 14.117 1.00 83.44 120 GLN A O 1
ATOM 888 N N . PRO A 1 121 ? 8.357 -4.026 14.903 1.00 75.81 121 PRO A N 1
ATOM 889 C CA . PRO A 1 121 ? 7.626 -3.834 16.140 1.00 75.81 121 PRO A CA 1
ATOM 890 C C . PRO A 1 121 ? 6.206 -3.380 15.810 1.00 75.81 121 PRO A C 1
ATOM 892 O O . PRO A 1 121 ? 5.987 -2.531 14.939 1.00 75.81 121 PRO A O 1
ATOM 895 N N . THR A 1 122 ? 5.230 -3.976 16.485 1.00 63.34 122 THR A N 1
ATOM 896 C CA . THR A 1 122 ? 3.845 -3.528 16.412 1.00 63.34 122 THR A CA 1
ATOM 897 C C . THR A 1 122 ? 3.825 -2.080 16.894 1.00 63.34 122 THR A C 1
ATOM 899 O O . THR A 1 122 ? 4.146 -1.824 18.051 1.00 63.34 122 THR A O 1
ATOM 902 N N . GLN A 1 123 ? 3.512 -1.123 16.015 1.00 54.06 123 GLN A N 1
ATOM 903 C CA . GLN A 1 123 ? 3.206 0.237 16.460 1.00 54.06 123 GLN A CA 1
ATOM 904 C C . GLN A 1 123 ? 1.910 0.120 17.262 1.00 54.06 123 GLN A C 1
ATOM 906 O O . GLN A 1 123 ? 0.861 -0.182 16.699 1.00 54.06 123 GLN A O 1
ATOM 911 N N . GLY A 1 124 ? 2.039 0.153 18.584 1.00 44.34 124 GLY A N 1
ATOM 912 C CA . GLY A 1 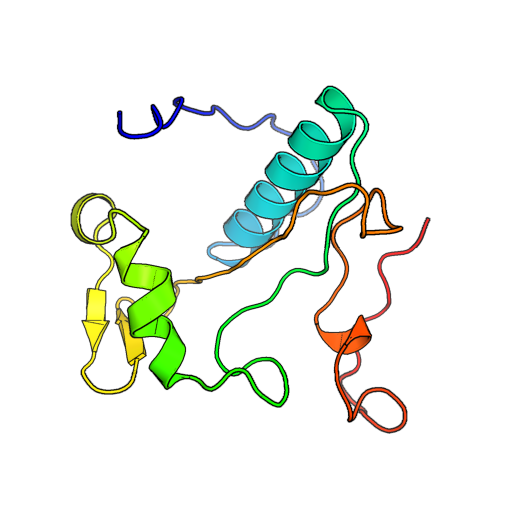124 ? 0.976 -0.170 19.516 1.00 44.34 124 GLY A CA 1
ATOM 913 C C . GLY A 1 124 ? 0.828 0.927 20.553 1.00 44.34 124 GLY A C 1
ATOM 914 O O . GLY A 1 124 ? 1.772 1.160 21.302 1.00 44.34 124 GLY A O 1
ATOM 915 N N . VAL A 1 125 ? -0.395 1.467 20.574 1.00 35.62 125 VAL A N 1
ATOM 916 C CA . VAL A 1 125 ? -1.121 2.122 21.679 1.00 35.62 125 VAL A CA 1
ATOM 917 C C . VAL A 1 125 ? -0.571 3.463 22.150 1.00 35.62 125 VAL A C 1
ATOM 919 O O . VAL A 1 125 ? 0.480 3.499 22.820 1.00 35.62 125 VAL A O 1
#

pLDDT: mean 84.17, std 20.22, range [33.28, 98.25]

Foldseek 3Di:
DDDDDDDDDADDDDDDQDPAQSNVVVRVQVVLLVVLVVVVWAKEAKDDAPLAPPRHLVCLVVQCVSPPQVVVVWDADPRNQIPVNSHDDTDMDIGNPDDHSGHWHSLVRHPCNVPDPPHDPTPDD

Radius of gyration: 15.44 Å; chains: 1; bounding box: 34×36×39 Å

Organism: NCBI:txid1121416

Sequence (125 aa):
MPPTIRNFSPPMSSTSSPPGVGRTGHIIKEIAEKTAEESGRKVSPFLSPGSVHGWELEEQFTLCSLLPLQSIGVALSSNGILIPFKSLSCMIGIGTGYSSSQVGTTCQVCSRNARCEMQQPTQGV